Protein AF-A0A0G1K4S5-F1 (afdb_monomer)

Radius of gyration: 11.78 Å; Cα contacts (8 Å, |Δi|>4): 72; chains: 1; bounding box: 28×23×34 Å

Mean predicted aligned error: 3.95 Å

Structure (mmCIF, N/CA/C/O backbone):
data_AF-A0A0G1K4S5-F1
#
_entry.id   AF-A0A0G1K4S5-F1
#
loop_
_atom_site.group_PDB
_atom_site.id
_atom_site.type_symbol
_atom_site.label_atom_id
_atom_site.label_alt_id
_atom_site.label_comp_id
_atom_site.label_asym_id
_atom_site.label_entity_id
_atom_site.label_seq_id
_atom_site.pdbx_PDB_ins_code
_atom_site.Cartn_x
_atom_site.Cartn_y
_atom_site.Cartn_z
_atom_site.occupancy
_atom_site.B_iso_or_equiv
_atom_site.auth_seq_id
_atom_site.auth_comp_id
_atom_site.auth_asym_id
_atom_site.auth_atom_id
_atom_site.pdbx_PDB_model_num
ATOM 1 N N . GLY A 1 1 ? 11.348 -8.003 -1.177 1.00 88.06 1 GLY A N 1
ATOM 2 C CA . GLY A 1 1 ? 12.296 -6.891 -1.457 1.00 88.06 1 GLY A CA 1
ATOM 3 C C . GLY A 1 1 ? 11.589 -5.547 -1.345 1.00 88.06 1 GLY A C 1
ATOM 4 O O . GLY A 1 1 ? 10.368 -5.550 -1.398 1.00 88.06 1 GLY A O 1
ATOM 5 N N . LYS A 1 2 ? 12.310 -4.413 -1.219 1.00 92.75 2 LYS A N 1
ATOM 6 C CA . LYS A 1 2 ? 11.715 -3.079 -0.926 1.00 92.75 2 LYS A CA 1
ATOM 7 C C . LYS A 1 2 ? 10.509 -2.723 -1.807 1.00 92.75 2 LYS A C 1
ATOM 9 O O . LYS A 1 2 ? 9.510 -2.233 -1.297 1.00 92.75 2 LYS A O 1
ATOM 14 N N . LYS A 1 3 ? 10.585 -3.025 -3.107 1.00 94.94 3 LYS A N 1
ATOM 15 C CA . LYS A 1 3 ? 9.494 -2.815 -4.067 1.00 9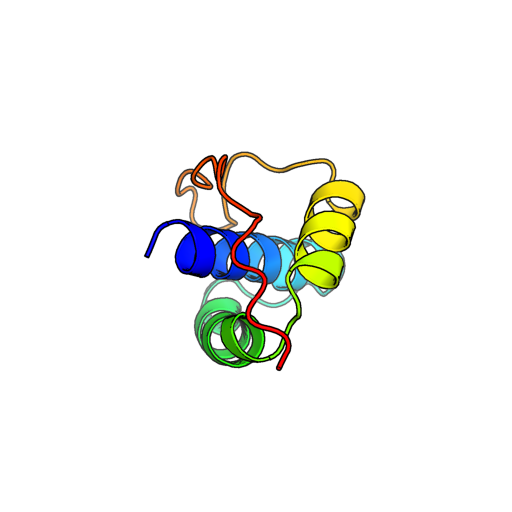4.94 3 LYS A CA 1
ATOM 16 C C . LYS A 1 3 ? 8.255 -3.657 -3.760 1.00 94.94 3 LYS A C 1
ATOM 18 O O . LYS A 1 3 ? 7.162 -3.118 -3.732 1.00 94.94 3 LYS A O 1
ATOM 23 N N . LEU A 1 4 ? 8.421 -4.950 -3.487 1.00 96.12 4 LEU A N 1
ATOM 24 C CA . LEU A 1 4 ? 7.305 -5.839 -3.157 1.00 96.12 4 LEU A CA 1
ATOM 25 C C . LEU A 1 4 ? 6.621 -5.404 -1.853 1.00 96.12 4 LEU A C 1
ATOM 27 O O . LEU A 1 4 ? 5.413 -5.231 -1.830 1.00 96.12 4 LEU A O 1
ATOM 31 N N . THR A 1 5 ? 7.407 -5.064 -0.826 1.00 97.44 5 THR A N 1
ATOM 32 C CA . THR A 1 5 ? 6.890 -4.513 0.437 1.00 97.44 5 THR A CA 1
ATOM 33 C C . THR A 1 5 ? 6.152 -3.185 0.240 1.00 97.44 5 THR A C 1
ATOM 35 O O . THR A 1 5 ? 5.157 -2.934 0.909 1.00 97.44 5 THR A O 1
ATOM 38 N N . TYR A 1 6 ? 6.608 -2.323 -0.675 1.00 97.69 6 TYR A N 1
ATOM 39 C CA . TYR A 1 6 ? 5.863 -1.115 -1.035 1.00 97.69 6 TYR A CA 1
ATOM 40 C C . TYR A 1 6 ? 4.504 -1.462 -1.649 1.00 97.69 6 TYR A C 1
ATOM 42 O O . TYR A 1 6 ? 3.491 -0.932 -1.204 1.00 97.69 6 TYR A O 1
ATOM 50 N N . LYS A 1 7 ? 4.473 -2.375 -2.632 1.00 98.31 7 LYS A N 1
ATOM 51 C CA . LYS A 1 7 ? 3.226 -2.822 -3.273 1.00 98.31 7 LYS A CA 1
ATOM 52 C C . LYS A 1 7 ? 2.260 -3.395 -2.237 1.00 98.31 7 LYS A C 1
ATOM 54 O O . LYS A 1 7 ? 1.128 -2.930 -2.187 1.00 98.31 7 LYS A O 1
ATOM 59 N N . HIS A 1 8 ? 2.739 -4.299 -1.381 1.00 98.56 8 HIS A N 1
ATOM 60 C CA . HIS A 1 8 ? 1.982 -4.879 -0.270 1.00 98.56 8 HIS A CA 1
ATOM 61 C C . HIS A 1 8 ? 1.261 -3.807 0.542 1.00 98.56 8 HIS A C 1
ATOM 63 O O . HIS A 1 8 ? 0.038 -3.779 0.623 1.00 98.56 8 HIS A O 1
ATOM 69 N N . ARG A 1 9 ? 2.035 -2.855 1.071 1.00 98.56 9 ARG A N 1
ATOM 70 C CA . ARG A 1 9 ? 1.525 -1.835 1.984 1.00 98.56 9 ARG A CA 1
ATOM 71 C C . ARG A 1 9 ? 0.562 -0.871 1.307 1.00 98.56 9 ARG A C 1
ATOM 73 O O . ARG A 1 9 ? -0.438 -0.495 1.904 1.00 98.56 9 ARG A O 1
ATOM 80 N N . ILE A 1 10 ? 0.822 -0.485 0.057 1.00 98.62 10 ILE A N 1
ATOM 81 C CA . ILE A 1 10 ? -0.119 0.348 -0.706 1.00 98.62 10 ILE A CA 1
ATOM 82 C C . ILE A 1 10 ? -1.446 -0.389 -0.929 1.00 98.62 10 ILE A C 1
ATOM 84 O O . ILE A 1 10 ? -2.509 0.223 -0.811 1.00 98.62 10 ILE A O 1
ATOM 88 N N . ILE A 1 11 ? -1.401 -1.693 -1.207 1.00 98.75 11 ILE A N 1
ATOM 89 C CA . ILE A 1 11 ? -2.608 -2.508 -1.367 1.00 98.75 11 ILE A CA 1
ATOM 90 C C . ILE A 1 11 ? -3.355 -2.629 -0.035 1.00 98.75 11 ILE A C 1
ATOM 92 O O . ILE A 1 11 ? -4.560 -2.401 -0.011 1.00 98.75 11 ILE A O 1
ATOM 96 N N . GLU A 1 12 ? -2.669 -2.900 1.077 1.00 98.75 12 GLU A N 1
ATOM 97 C CA . GLU A 1 12 ? -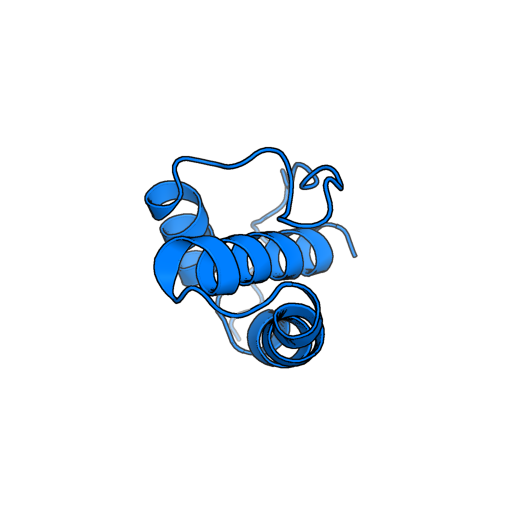3.290 -2.937 2.408 1.00 98.75 12 GLU A CA 1
ATOM 98 C C . GLU A 1 12 ? -4.009 -1.624 2.747 1.00 98.75 12 GLU A C 1
ATOM 100 O O . GLU A 1 12 ? -5.154 -1.647 3.205 1.00 98.75 12 GLU A O 1
ATOM 105 N N . VAL A 1 13 ? -3.386 -0.473 2.461 1.00 98.75 13 VAL A N 1
ATOM 106 C CA . VAL A 1 13 ? -4.022 0.840 2.657 1.00 98.75 13 VAL A CA 1
ATOM 107 C C . VAL A 1 13 ? -5.285 0.973 1.804 1.00 98.75 13 VAL A C 1
ATOM 109 O O . VAL A 1 13 ? -6.302 1.432 2.317 1.00 98.75 13 VAL A O 1
ATOM 112 N N . PHE A 1 14 ? -5.262 0.557 0.536 1.00 98.75 14 PHE A N 1
ATOM 113 C CA . PHE A 1 14 ? -6.450 0.595 -0.325 1.00 98.75 14 PHE A CA 1
ATOM 114 C C . PHE A 1 14 ? -7.579 -0.303 0.195 1.00 98.75 14 PHE A C 1
ATOM 116 O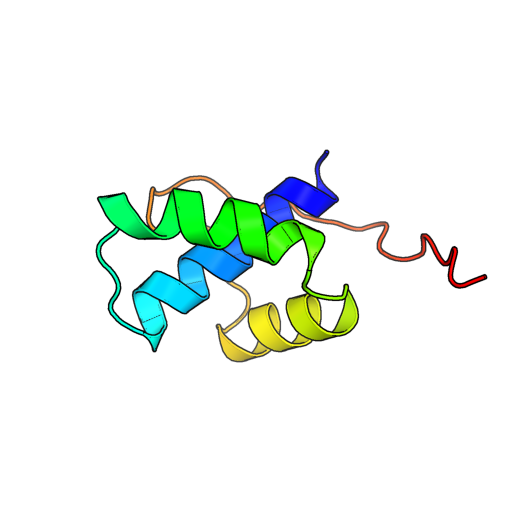 O . PHE A 1 14 ? -8.713 0.151 0.358 1.00 98.75 14 PHE A O 1
ATOM 123 N N . LEU A 1 15 ? -7.269 -1.567 0.488 1.00 98.75 15 LEU A N 1
ATOM 124 C CA . LEU A 1 15 ? -8.251 -2.547 0.952 1.00 98.75 15 LEU A CA 1
ATOM 125 C C . LEU A 1 15 ? -8.912 -2.101 2.263 1.00 98.75 15 LEU A C 1
ATOM 127 O O . LEU A 1 15 ? -10.126 -2.220 2.421 1.00 98.75 15 LEU A O 1
ATOM 131 N N . HIS A 1 16 ? -8.134 -1.541 3.186 1.00 98.62 16 HIS A N 1
ATOM 132 C CA . HIS A 1 16 ? -8.663 -1.065 4.456 1.00 98.62 16 HIS A CA 1
ATOM 133 C C . HIS A 1 16 ? -9.382 0.285 4.322 1.00 98.62 16 HIS A C 1
ATOM 135 O O . HIS A 1 16 ? -10.535 0.407 4.718 1.00 98.62 16 HIS A O 1
ATOM 141 N N . ASN A 1 17 ? -8.735 1.310 3.760 1.00 98.00 17 ASN A N 1
ATOM 142 C CA . ASN A 1 17 ? -9.267 2.677 3.802 1.00 98.00 17 ASN A CA 1
ATOM 143 C C . ASN A 1 17 ? -10.360 2.932 2.762 1.00 98.00 17 ASN A C 1
ATOM 145 O O . ASN A 1 17 ? -11.212 3.786 2.982 1.00 98.00 17 ASN A O 1
ATOM 149 N N .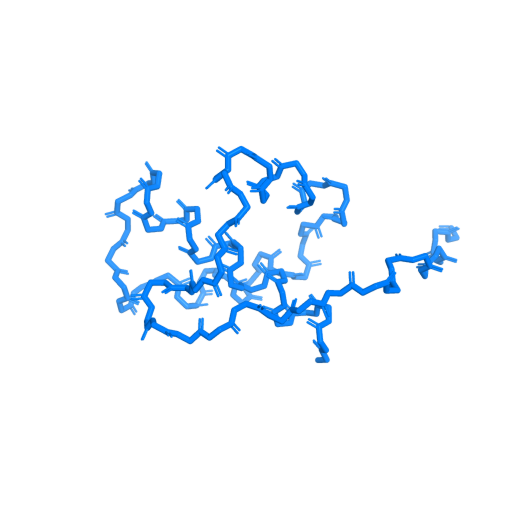 THR A 1 18 ? -10.325 2.245 1.619 1.00 98.31 18 THR A N 1
ATOM 150 C CA . THR A 1 18 ? -11.312 2.441 0.547 1.00 98.31 18 THR A CA 1
ATOM 151 C C . THR A 1 18 ? -12.412 1.391 0.606 1.00 98.31 18 THR A C 1
ATOM 153 O O . THR A 1 18 ? -13.588 1.727 0.481 1.00 98.31 18 THR A O 1
ATOM 156 N N . LEU A 1 19 ? -12.050 0.122 0.817 1.00 98.38 19 LEU A N 1
ATOM 157 C CA . LEU A 1 19 ? -13.016 -0.982 0.819 1.00 98.38 19 LEU A CA 1
ATOM 158 C C . LEU A 1 19 ? -13.491 -1.382 2.222 1.00 98.38 19 LEU A C 1
ATOM 160 O O . LEU A 1 19 ? -14.361 -2.242 2.333 1.00 98.38 19 LEU A O 1
ATOM 164 N N . HIS A 1 20 ? -12.971 -0.750 3.280 1.00 98.19 20 HIS A N 1
ATOM 165 C CA . HIS A 1 20 ? -13.356 -1.001 4.674 1.00 98.19 20 HIS A CA 1
ATOM 166 C C . HIS A 1 20 ? -13.167 -2.465 5.108 1.00 98.19 20 HIS A C 1
ATOM 168 O O . HIS A 1 20 ? -13.889 -2.971 5.970 1.00 98.19 20 HIS A O 1
ATOM 174 N N . ILE A 1 21 ? -12.188 -3.160 4.518 1.00 98.25 21 ILE A N 1
ATOM 175 C CA . ILE A 1 21 ? -11.856 -4.535 4.898 1.00 98.25 21 ILE A CA 1
ATOM 176 C C . ILE A 1 21 ? -11.111 -4.519 6.246 1.00 98.25 21 ILE A C 1
ATOM 178 O O . ILE A 1 21 ? -10.167 -3.741 6.406 1.00 98.25 21 ILE A O 1
ATOM 182 N N . PRO A 1 22 ? -11.485 -5.380 7.212 1.00 97.44 22 PRO A N 1
ATOM 183 C CA . PRO A 1 22 ? -10.811 -5.472 8.505 1.00 97.44 22 PRO A CA 1
ATOM 184 C C . PRO A 1 22 ? -9.305 -5.747 8.398 1.00 97.44 22 PRO A C 1
ATOM 186 O O . PRO A 1 22 ? -8.863 -6.527 7.552 1.00 97.44 22 PRO A O 1
ATOM 189 N N . LYS A 1 23 ? -8.515 -5.141 9.296 1.00 95.81 23 LYS A N 1
ATOM 190 C CA . LYS A 1 23 ? -7.041 -5.244 9.303 1.00 95.81 23 LYS A CA 1
ATOM 191 C C . LYS A 1 23 ? -6.527 -6.685 9.390 1.00 95.81 23 LYS A C 1
ATOM 193 O O . LYS A 1 23 ? -5.475 -6.988 8.852 1.00 95.81 23 LYS A O 1
ATOM 198 N N . ASP A 1 24 ? -7.256 -7.587 10.033 1.00 95.94 24 ASP A N 1
ATOM 199 C CA . ASP A 1 24 ? -6.915 -9.012 10.130 1.00 95.94 24 ASP A CA 1
ATOM 200 C C . ASP A 1 24 ? -7.108 -9.784 8.812 1.00 95.94 24 ASP A C 1
ATOM 202 O O . ASP A 1 24 ? -6.625 -10.906 8.682 1.00 95.94 24 ASP A O 1
ATOM 206 N N . LYS A 1 25 ? -7.785 -9.191 7.818 1.00 96.06 25 LYS A N 1
ATOM 207 C CA . LYS A 1 25 ? -8.126 -9.840 6.541 1.00 96.06 25 LYS A CA 1
ATOM 208 C C . LYS A 1 25 ? -7.398 -9.267 5.328 1.00 96.06 25 LYS A C 1
ATOM 210 O O . LYS A 1 25 ? -7.335 -9.940 4.301 1.00 96.06 25 LYS A O 1
ATOM 215 N N . ILE A 1 26 ? -6.852 -8.053 5.417 1.00 98.19 26 ILE A N 1
ATOM 216 C CA . ILE A 1 26 ? -6.198 -7.396 4.270 1.00 98.19 26 ILE A CA 1
ATOM 217 C C . ILE A 1 26 ? -4.883 -8.068 3.868 1.00 98.19 26 ILE A C 1
ATOM 219 O O . ILE A 1 26 ? -4.577 -8.101 2.680 1.00 98.19 26 ILE A O 1
ATOM 223 N N . HIS A 1 27 ? -4.148 -8.649 4.821 1.00 97.12 27 HIS A N 1
ATOM 224 C CA . HIS A 1 27 ? -2.803 -9.176 4.585 1.00 97.12 27 HIS A CA 1
ATOM 225 C C . HIS A 1 27 ? -2.769 -10.261 3.497 1.00 97.12 27 HIS A C 1
ATOM 227 O O . HIS A 1 27 ? -2.048 -10.146 2.507 1.00 97.12 27 HIS A O 1
ATOM 233 N N . ALA A 1 28 ? -3.621 -11.283 3.631 1.00 96.94 28 ALA A N 1
ATOM 234 C CA . ALA A 1 28 ? -3.678 -12.405 2.691 1.00 96.94 28 ALA A CA 1
ATOM 235 C C . ALA A 1 28 ? -4.203 -12.006 1.299 1.00 96.94 28 ALA A C 1
ATOM 237 O O . ALA A 1 28 ? -3.990 -12.719 0.317 1.00 96.94 28 ALA A O 1
ATOM 238 N N . GLU A 1 29 ? -4.951 -10.906 1.198 1.00 98.00 29 GLU A N 1
ATOM 239 C CA . GLU A 1 29 ? -5.388 -10.358 -0.088 1.00 98.00 29 GLU A CA 1
ATOM 240 C C . GLU A 1 29 ? -4.276 -9.507 -0.718 1.00 98.00 29 GLU A C 1
ATOM 242 O O . GLU A 1 29 ? -3.985 -9.650 -1.906 1.00 98.00 29 GLU A O 1
ATOM 247 N N . ALA A 1 30 ? -3.581 -8.695 0.082 1.00 98.31 30 ALA A N 1
ATOM 248 C CA . ALA A 1 30 ? -2.433 -7.914 -0.360 1.00 98.31 30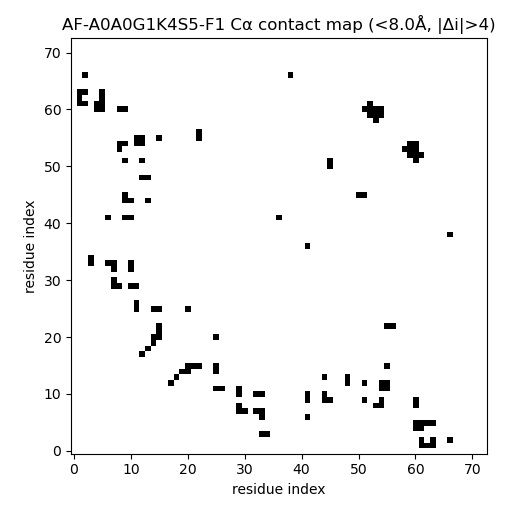 ALA A CA 1
ATOM 249 C C . ALA A 1 30 ? -1.290 -8.797 -0.882 1.00 98.31 30 ALA A C 1
ATOM 251 O O . ALA A 1 30 ? -0.729 -8.483 -1.930 1.00 98.31 30 ALA A O 1
ATOM 252 N N . GLU A 1 31 ? -1.009 -9.932 -0.234 1.00 97.69 31 GLU A N 1
ATOM 253 C CA . GLU A 1 31 ? -0.012 -10.920 -0.681 1.00 97.69 31 GLU A CA 1
ATOM 254 C C . GLU A 1 31 ? -0.341 -11.514 -2.064 1.00 97.69 31 GLU A C 1
ATOM 256 O O . GLU A 1 31 ? 0.541 -11.741 -2.891 1.00 97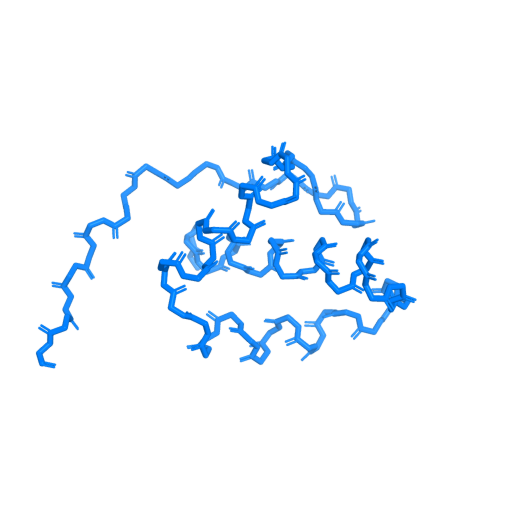.69 31 GLU A O 1
ATOM 261 N N . ARG A 1 32 ? -1.625 -11.718 -2.378 1.00 96.50 32 ARG A N 1
ATOM 262 C CA . ARG A 1 32 ? -2.037 -12.182 -3.714 1.00 96.50 32 ARG A CA 1
ATOM 263 C C . ARG A 1 32 ? -1.893 -11.074 -4.756 1.00 96.50 32 ARG A C 1
ATOM 265 O O . ARG A 1 32 ? -1.406 -11.302 -5.866 1.00 96.50 32 ARG A O 1
ATOM 272 N N . LEU A 1 33 ? -2.301 -9.859 -4.403 1.00 97.94 33 LEU A N 1
ATOM 273 C CA . LEU A 1 33 ? -2.357 -8.729 -5.327 1.00 97.94 33 LEU A CA 1
ATOM 274 C C . LEU A 1 33 ? -0.988 -8.0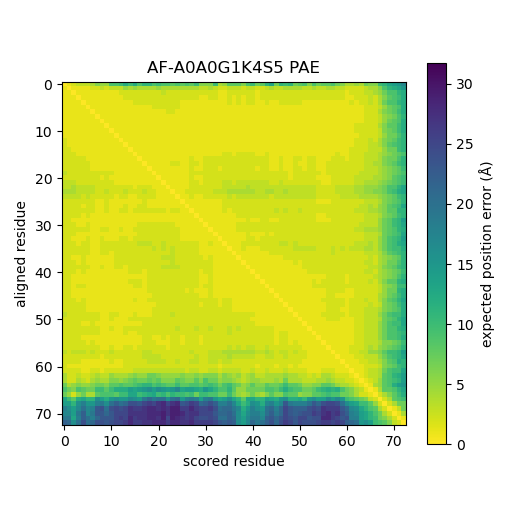80 -5.586 1.00 97.94 33 LEU A C 1
ATOM 276 O O . LEU A 1 33 ? -0.772 -7.541 -6.673 1.00 97.94 33 LEU A O 1
ATOM 280 N N . GLU A 1 34 ? -0.031 -8.151 -4.657 1.00 97.19 34 GLU A N 1
ATOM 281 C CA . GLU A 1 34 ? 1.298 -7.536 -4.817 1.00 97.19 34 GLU A CA 1
ATOM 282 C C . GLU A 1 34 ? 2.106 -8.135 -5.974 1.00 97.19 34 GLU A C 1
ATOM 284 O O . GLU A 1 34 ? 2.970 -7.460 -6.544 1.00 97.19 34 GLU A O 1
ATOM 289 N N . HIS A 1 35 ? 1.799 -9.372 -6.362 1.00 94.94 35 HIS A N 1
ATOM 290 C CA . HIS A 1 35 ? 2.380 -10.038 -7.522 1.00 94.94 35 HIS A CA 1
ATOM 291 C C . HIS A 1 35 ? 1.578 -9.797 -8.806 1.00 94.94 35 HIS A C 1
ATOM 293 O O . HIS A 1 35 ? 2.165 -9.791 -9.887 1.00 94.94 35 HIS A O 1
ATOM 299 N N . ALA A 1 36 ? 0.270 -9.547 -8.695 1.00 96.38 36 ALA A N 1
ATOM 300 C CA . ALA A 1 36 ? -0.625 -9.356 -9.834 1.00 96.38 36 ALA A CA 1
ATOM 301 C C . ALA A 1 36 ? -0.651 -7.909 -10.355 1.00 96.38 36 ALA A C 1
ATOM 303 O O . ALA A 1 36 ? -0.704 -7.680 -11.563 1.00 96.38 36 ALA A O 1
ATOM 304 N N . PHE A 1 37 ? -0.616 -6.912 -9.468 1.00 96.06 37 PHE A N 1
ATOM 305 C CA . PHE A 1 37 ? -0.696 -5.509 -9.877 1.00 96.06 37 PHE A CA 1
ATOM 306 C C . PHE A 1 37 ? 0.591 -5.066 -10.562 1.00 96.06 37 PHE A C 1
ATOM 308 O O . PHE A 1 37 ? 1.689 -5.333 -10.081 1.00 96.06 37 PHE A O 1
ATOM 315 N N . SER A 1 38 ? 0.477 -4.345 -11.675 1.00 96.00 38 SER A N 1
ATOM 316 C CA . SER A 1 38 ? 1.643 -3.740 -12.314 1.00 96.00 38 SER A CA 1
ATOM 317 C C . SER A 1 38 ? 2.198 -2.590 -11.468 1.00 96.00 38 SER A C 1
ATOM 319 O O . SER A 1 38 ? 1.540 -2.053 -10.573 1.00 96.00 38 SER A O 1
ATOM 321 N N . ASP A 1 39 ? 3.424 -2.174 -11.768 1.00 95.12 39 ASP A N 1
ATOM 322 C CA . ASP A 1 39 ? 4.025 -1.014 -11.111 1.00 95.12 39 ASP A CA 1
ATOM 323 C C . ASP A 1 39 ? 3.256 0.284 -11.374 1.00 95.12 39 ASP A C 1
ATOM 325 O O . ASP A 1 39 ? 3.141 1.118 -10.479 1.00 95.12 39 ASP A O 1
ATOM 329 N N . ASP A 1 40 ? 2.726 0.453 -12.589 1.00 95.75 40 ASP A N 1
ATOM 330 C CA . ASP A 1 40 ? 1.938 1.632 -12.962 1.00 95.75 40 ASP A CA 1
ATOM 331 C C . ASP A 1 40 ? 0.650 1.720 -12.135 1.00 95.75 40 ASP A C 1
ATOM 333 O O . ASP A 1 40 ? 0.348 2.769 -11.564 1.00 95.75 40 ASP A O 1
ATOM 337 N N . VAL A 1 41 ? -0.049 0.591 -11.972 1.00 97.62 41 VAL A N 1
ATOM 338 C CA . VAL A 1 41 ? -1.250 0.505 -11.129 1.00 97.62 41 VAL A CA 1
ATOM 339 C C . VAL A 1 41 ? -0.923 0.892 -9.690 1.00 97.62 41 VAL A C 1
ATOM 341 O O . VAL A 1 41 ? -1.626 1.712 -9.107 1.00 97.62 41 VAL A O 1
ATOM 344 N N . ILE A 1 42 ? 0.170 0.375 -9.122 1.00 97.75 42 ILE A N 1
ATOM 345 C CA . ILE A 1 42 ? 0.548 0.685 -7.737 1.00 97.75 42 ILE A CA 1
ATOM 346 C C . ILE A 1 42 ? 0.908 2.162 -7.557 1.00 97.75 42 ILE A C 1
ATOM 348 O O . ILE A 1 42 ? 0.518 2.758 -6.556 1.00 97.75 42 ILE A O 1
ATOM 352 N N . LYS A 1 43 ? 1.608 2.784 -8.513 1.00 96.75 43 LYS A N 1
ATOM 353 C CA . LYS A 1 43 ? 1.921 4.225 -8.451 1.00 96.75 43 LYS A CA 1
ATOM 354 C C . LYS A 1 43 ? 0.657 5.085 -8.479 1.00 96.75 43 LYS A C 1
ATOM 356 O O . LYS A 1 43 ? 0.539 6.040 -7.706 1.00 96.75 43 LYS A O 1
ATOM 361 N N . ARG A 1 44 ? -0.302 4.737 -9.342 1.00 97.81 44 ARG A N 1
ATOM 362 C CA . ARG A 1 44 ? -1.608 5.411 -9.408 1.00 97.81 44 ARG A CA 1
ATOM 363 C C . ARG A 1 44 ? -2.399 5.211 -8.123 1.00 97.81 44 ARG A C 1
ATOM 365 O O . ARG A 1 44 ? -2.972 6.171 -7.624 1.00 97.81 44 ARG A O 1
ATOM 372 N N . LEU A 1 45 ? -2.368 4.004 -7.562 1.00 98.19 45 LEU A N 1
ATOM 373 C CA . LEU A 1 45 ? -3.037 3.685 -6.306 1.00 98.19 45 LEU A CA 1
ATOM 374 C C . LEU A 1 45 ? -2.441 4.468 -5.132 1.00 98.19 45 LEU A C 1
ATOM 376 O O . LEU A 1 45 ? -3.178 5.077 -4.366 1.00 98.19 45 LEU A O 1
ATOM 380 N N . ALA A 1 46 ? -1.113 4.540 -5.034 1.00 98.00 46 ALA A N 1
ATOM 381 C CA . ALA A 1 46 ? -0.440 5.357 -4.029 1.00 98.00 46 ALA A CA 1
ATOM 382 C C . ALA A 1 46 ? -0.836 6.839 -4.137 1.00 98.00 46 ALA A C 1
ATOM 384 O O . ALA A 1 46 ? -1.127 7.468 -3.123 1.00 98.00 46 ALA A O 1
ATOM 385 N N . THR A 1 47 ? -0.922 7.372 -5.361 1.00 98.12 47 THR A N 1
ATOM 386 C CA . THR A 1 47 ? -1.369 8.754 -5.610 1.00 98.12 47 THR A CA 1
ATOM 387 C C . THR A 1 47 ? -2.832 8.956 -5.216 1.00 98.12 47 THR A C 1
ATOM 389 O O . THR A 1 47 ? -3.150 9.925 -4.533 1.00 98.12 47 THR A O 1
ATOM 392 N N . PHE A 1 48 ? -3.713 8.025 -5.595 1.00 98.50 48 PHE A N 1
ATOM 393 C CA . PHE A 1 48 ? -5.129 8.030 -5.220 1.00 98.50 48 PHE A CA 1
ATOM 394 C C . PHE A 1 48 ? -5.320 8.057 -3.695 1.00 98.50 48 PHE A C 1
ATOM 396 O O . PHE A 1 48 ? -6.192 8.758 -3.193 1.00 98.50 48 PHE A O 1
ATOM 403 N N . LEU A 1 49 ? -4.459 7.355 -2.957 1.00 98.31 49 LEU A N 1
ATOM 404 C CA . LEU A 1 49 ? -4.462 7.302 -1.494 1.00 98.31 49 LEU A CA 1
ATOM 405 C C . LEU A 1 49 ? -3.757 8.492 -0.817 1.00 98.31 49 LEU A C 1
ATOM 407 O O . LEU A 1 49 ? -3.594 8.484 0.402 1.00 98.31 49 LEU A O 1
ATOM 411 N N . GLY A 1 50 ? -3.297 9.495 -1.571 1.00 98.19 50 GLY A N 1
ATOM 412 C CA . GLY A 1 50 ? -2.609 10.663 -1.013 1.00 98.19 50 GLY A CA 1
ATOM 413 C C . GLY A 1 50 ? -1.166 10.399 -0.569 1.00 98.19 50 GLY A C 1
ATOM 414 O O . GLY A 1 50 ? -0.655 11.112 0.288 1.00 98.19 50 GLY A O 1
ATOM 415 N N . ASN A 1 51 ? -0.495 9.402 -1.156 1.00 97.50 51 ASN A N 1
ATOM 416 C CA . ASN A 1 51 ? 0.887 9.006 -0.859 1.00 97.50 51 ASN A CA 1
ATOM 417 C C . ASN A 1 51 ? 1.129 8.691 0.633 1.00 97.50 51 ASN A C 1
ATOM 419 O O . ASN A 1 51 ? 1.922 9.372 1.290 1.00 97.50 51 ASN A O 1
ATOM 423 N N . PRO A 1 52 ? 0.475 7.648 1.178 1.00 98.12 52 PRO A N 1
ATOM 424 C CA . PRO A 1 52 ? 0.594 7.291 2.588 1.00 98.12 52 PRO A CA 1
ATOM 425 C C . PRO A 1 52 ? 2.037 6.934 2.978 1.00 98.12 52 PRO A C 1
ATOM 427 O O . PRO A 1 52 ? 2.796 6.362 2.191 1.00 98.12 52 PRO A O 1
ATOM 430 N N . THR A 1 53 ? 2.408 7.231 4.226 1.00 98.00 53 THR A N 1
ATOM 431 C CA . THR A 1 53 ? 3.724 6.894 4.802 1.00 98.00 53 THR A CA 1
ATOM 432 C C . THR A 1 53 ? 3.696 5.664 5.701 1.00 98.00 53 THR A C 1
ATOM 434 O O . THR A 1 53 ? 4.756 5.116 5.999 1.00 98.00 53 THR A O 1
ATOM 437 N N . ASN A 1 54 ? 2.512 5.214 6.120 1.00 98.38 54 ASN A N 1
ATOM 438 C CA . ASN A 1 54 ? 2.312 4.062 6.994 1.00 98.38 54 ASN A CA 1
ATOM 439 C C . ASN A 1 54 ? 1.167 3.187 6.468 1.00 98.38 54 ASN A C 1
ATOM 441 O O . ASN A 1 54 ? 0.225 3.700 5.863 1.00 98.38 54 ASN A O 1
ATOM 445 N N . ASP A 1 55 ? 1.258 1.880 6.701 1.00 98.12 55 ASP A N 1
ATOM 446 C CA . ASP A 1 55 ? 0.167 0.935 6.445 1.00 98.12 55 ASP A CA 1
ATOM 447 C C . ASP A 1 55 ? -0.865 0.926 7.600 1.00 98.12 55 ASP A C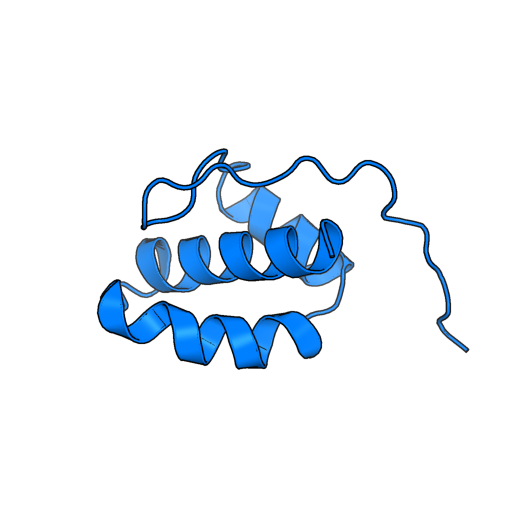 1
ATOM 449 O O . ASP A 1 55 ? -0.633 1.543 8.649 1.00 98.12 55 ASP A O 1
ATOM 453 N N . PRO A 1 56 ? -2.017 0.240 7.457 1.00 98.12 56 PRO A N 1
ATOM 454 C CA . PRO A 1 56 ? -3.033 0.161 8.511 1.00 98.12 56 PRO A CA 1
ATOM 455 C C . PRO A 1 56 ? -2.550 -0.493 9.816 1.00 98.12 56 PRO A C 1
ATOM 457 O O . PRO A 1 56 ? -3.189 -0.312 10.858 1.00 98.12 56 PRO A O 1
ATOM 460 N N . HIS A 1 57 ? -1.436 -1.228 9.788 1.00 96.88 57 HIS A N 1
ATOM 461 C CA . HIS A 1 57 ? -0.798 -1.837 10.958 1.00 96.88 57 HIS A CA 1
ATOM 462 C C . HIS A 1 57 ? 0.216 -0.902 11.639 1.00 96.88 57 HIS A C 1
ATOM 464 O O . HIS A 1 57 ? 0.732 -1.230 12.706 1.00 96.88 57 HIS A O 1
ATOM 470 N N . GLY A 1 58 ? 0.480 0.273 11.061 1.00 96.19 58 GLY A N 1
ATOM 471 C CA . GLY A 1 58 ? 1.393 1.288 11.587 1.00 96.19 58 GLY A CA 1
ATOM 472 C C . GLY A 1 58 ? 2.826 1.182 11.061 1.00 96.19 58 GLY A C 1
ATOM 473 O O . GLY A 1 58 ? 3.655 2.032 11.397 1.00 96.19 58 GLY A O 1
ATOM 474 N N . SER A 1 59 ? 3.145 0.206 10.207 1.00 97.50 59 SER A N 1
ATOM 475 C CA . SER A 1 59 ? 4.508 0.052 9.688 1.00 97.50 59 SER A CA 1
ATOM 476 C C . SER A 1 59 ? 4.807 1.053 8.569 1.00 97.50 59 SER A C 1
ATOM 478 O O . SER A 1 59 ? 3.945 1.391 7.763 1.00 97.50 59 SER A O 1
ATOM 480 N N . ILE A 1 60 ? 6.059 1.516 8.488 1.00 97.75 60 ILE A N 1
ATOM 481 C CA . ILE A 1 60 ? 6.487 2.548 7.527 1.00 97.75 60 ILE A CA 1
ATOM 482 C C . ILE A 1 60 ? 6.497 2.005 6.098 1.00 97.75 60 ILE A C 1
ATOM 484 O O . ILE A 1 60 ? 7.186 1.032 5.810 1.00 97.75 60 ILE A O 1
ATOM 488 N N . ILE A 1 61 ? 5.850 2.678 5.155 1.00 97.94 61 ILE A N 1
ATOM 489 C CA . ILE A 1 61 ? 5.919 2.341 3.730 1.00 97.94 61 ILE A CA 1
ATOM 490 C C . ILE A 1 61 ? 7.320 2.694 3.189 1.00 97.94 61 ILE A C 1
ATOM 492 O O . ILE A 1 61 ? 7.743 3.850 3.271 1.00 97.94 61 ILE A O 1
ATOM 496 N N . PRO A 1 62 ? 8.089 1.725 2.652 1.00 95.94 62 PRO A N 1
ATOM 497 C CA . PRO A 1 62 ? 9.469 1.974 2.246 1.00 95.94 62 PRO A CA 1
ATOM 498 C C . PRO A 1 62 ? 9.531 2.879 1.013 1.00 95.94 62 PRO A C 1
ATOM 500 O O . PRO A 1 62 ? 8.826 2.653 0.037 1.00 95.94 62 PRO A O 1
ATOM 503 N N . LYS A 1 63 ? 10.438 3.859 0.984 1.00 91.62 63 LYS A N 1
ATOM 504 C CA . LYS A 1 63 ? 10.694 4.617 -0.250 1.00 91.62 63 LYS A CA 1
ATOM 505 C C . LYS A 1 63 ? 11.342 3.710 -1.302 1.00 91.62 63 LYS A C 1
ATOM 507 O O . LYS A 1 63 ? 12.351 3.057 -1.027 1.00 91.62 63 LYS A O 1
ATOM 512 N N . VAL A 1 64 ? 10.774 3.698 -2.507 1.00 89.00 64 VAL A N 1
ATOM 513 C CA . VAL A 1 64 ? 11.306 2.977 -3.671 1.00 89.00 64 VAL A CA 1
ATOM 514 C C . VAL A 1 64 ? 11.768 4.006 -4.693 1.00 89.00 64 VAL A C 1
ATOM 516 O O . VAL A 1 64 ? 10.946 4.6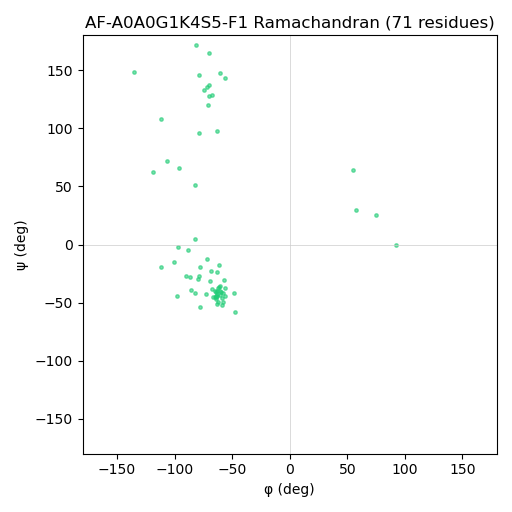81 -5.308 1.00 89.00 64 VAL A O 1
ATOM 519 N N . THR A 1 65 ? 13.082 4.142 -4.852 1.00 81.31 65 THR A N 1
ATOM 520 C CA . THR A 1 65 ? 13.703 5.025 -5.853 1.00 81.31 65 THR A CA 1
ATOM 521 C C . THR A 1 65 ? 13.855 4.330 -7.205 1.00 81.31 65 THR A C 1
ATOM 523 O O . THR A 1 65 ? 13.759 4.972 -8.247 1.00 81.31 65 THR A O 1
ATOM 526 N N . ASP A 1 66 ? 13.981 3.001 -7.200 1.00 76.50 66 ASP A N 1
ATOM 527 C CA . ASP A 1 66 ? 14.388 2.231 -8.377 1.00 76.50 66 ASP A CA 1
ATOM 528 C C . ASP A 1 66 ? 13.198 1.464 -8.967 1.00 76.50 66 ASP A C 1
ATOM 530 O O . ASP A 1 66 ? 13.074 0.244 -8.857 1.00 76.50 66 ASP A O 1
ATOM 534 N N . TRP A 1 67 ? 12.274 2.195 -9.592 1.00 78.06 67 TRP A N 1
ATOM 535 C CA . TRP A 1 67 ? 11.128 1.592 -10.287 1.00 78.06 67 TRP A CA 1
ATOM 536 C C . TRP A 1 67 ? 11.482 1.012 -11.664 1.00 78.06 67 TRP A C 1
ATOM 538 O O . TRP A 1 67 ? 10.743 0.173 -12.176 1.00 78.06 67 TRP A O 1
ATOM 548 N N . ASN A 1 68 ? 12.609 1.428 -12.250 1.00 62.56 68 ASN A N 1
ATOM 549 C CA . ASN A 1 68 ? 12.996 1.154 -13.638 1.00 62.56 68 ASN A CA 1
ATOM 550 C C . ASN A 1 68 ? 13.639 -0.227 -13.840 1.00 62.56 68 ASN A C 1
ATOM 552 O O . ASN A 1 68 ? 14.692 -0.356 -14.458 1.00 62.56 68 ASN A O 1
ATOM 556 N N . SER A 1 69 ? 12.991 -1.287 -13.365 1.00 54.31 69 SER A N 1
ATOM 557 C CA . SER A 1 69 ? 13.299 -2.651 -13.806 1.00 54.31 69 SER A CA 1
ATOM 558 C C . SER A 1 69 ? 12.333 -3.046 -14.918 1.00 54.31 69 SER A C 1
ATOM 560 O O . SER A 1 69 ? 11.499 -3.932 -14.742 1.00 54.31 69 SER A O 1
ATOM 562 N N . ASN A 1 70 ? 12.428 -2.370 -16.065 1.00 45.84 70 ASN A N 1
ATOM 563 C CA . ASN A 1 70 ? 11.811 -2.864 -17.289 1.00 45.84 70 ASN A CA 1
ATOM 564 C C . ASN A 1 70 ? 12.475 -4.199 -17.655 1.00 45.84 70 ASN A C 1
ATOM 566 O O . ASN A 1 70 ? 13.544 -4.248 -18.256 1.00 45.84 70 ASN A O 1
ATOM 570 N N . LYS A 1 71 ? 11.819 -5.296 -17.283 1.00 48.78 71 LYS A N 1
ATOM 571 C CA . LYS A 1 71 ? 11.808 -6.526 -18.075 1.00 48.78 71 LYS A CA 1
ATOM 572 C C . LYS A 1 71 ? 10.362 -6.818 -18.462 1.00 48.78 71 LYS A C 1
ATOM 574 O O . LYS A 1 71 ? 9.797 -7.826 -18.062 1.00 48.78 71 LYS A O 1
ATOM 579 N N . GLN A 1 72 ? 9.765 -5.905 -19.224 1.00 43.81 72 GLN A N 1
ATOM 580 C CA . GLN A 1 72 ? 8.778 -6.314 -20.217 1.00 43.81 72 GLN A CA 1
ATOM 581 C C . GLN A 1 72 ? 9.596 -6.831 -21.405 1.00 43.81 72 GLN A C 1
ATOM 583 O O . GLN A 1 72 ? 10.172 -6.048 -22.157 1.00 43.81 72 GLN A O 1
ATOM 588 N N . LYS A 1 73 ? 9.785 -8.152 -21.439 1.00 34.50 73 LYS A N 1
ATOM 589 C CA . LYS A 1 73 ? 9.960 -8.877 -22.697 1.00 34.50 73 LYS A CA 1
ATOM 590 C C . LYS A 1 73 ? 8.576 -9.120 -23.275 1.00 34.50 73 LYS A C 1
ATOM 592 O O . LYS A 1 73 ? 7.657 -9.314 -22.447 1.00 34.50 73 LYS A O 1
#

Sequence (73 aa):
GKKLTYKHRIIEVFLHNTLHIPKDKIHAEAERLEHAFSDDVIKRLATFLGNPTNDPHGSIIPKVTDWNSNKQK

pLDDT: mean 92.3, std 14.03, range [34.5, 98.75]

Solvent-accessible surface area (backbone atoms only — not comparable to full-atom values): 4394 Å² total; per-residue (Å²): 103,68,63,51,56,29,38,28,36,49,42,31,36,44,39,33,76,74,67,66,43,56,83,92,59,30,59,74,51,17,66,57,42,41,75,68,54,51,72,67,57,46,54,51,48,32,55,75,64,69,59,66,58,50,28,88,88,66,49,72,49,54,89,72,87,80,79,85,72,84,76,83,124

Nearest PDB structures (foldseek):
  8pvz-assembly1_A  TM=9.804E-01  e=7.950E-06  Deinococcus radiodurans
  8pvz-assembly1_B  TM=9.818E-01  e=7.950E-06  Deinococcus radiodurans
  2isy-assembly1_B  TM=9.550E-01  e=5.611E-05  Mycobacterium tuberculosis
  2it0-assembly1_C  TM=9.343E-01  e=7.690E-05  Mycobacterium tuberculosis
  2isz-assembly1_B  TM=9.469E-01  e=9.896E-05  Mycobacterium tuberculosis

Foldseek 3Di:
DLLLLLQLQLQQQCCCVVVVDDNVPSNVVSNVVSVVDDPVRSVVSCVVSVNDQAGPVGHGNGDDPPPPPPPPD

Secondary structure (DSSP, 8-state):
-HHHHHHHHHHHHHHHHTT---HHHHHHHHHHHHHHS-HHHHHHHHHHTT--SB-TTSPBPPP----------